Protein AF-A0A973KM25-F1 (afdb_monomer_lite)

Sequence (60 aa):
CNGATRAALALAELGYQVKEMLGGFEYWAREGFEYETWQGRERRAADPLTAPVDAEDCGC

Foldseek 3Di:
DCPQVVVQVVVVVVVDDDDGDPVPPVLCQQCFHWDADPVGIDTDDHHVVRYPPDPPPPVD

Structure (mmCIF, N/CA/C/O backbone):
data_AF-A0A973KM25-F1
#
_entry.id   AF-A0A973KM25-F1
#
loop_
_atom_site.group_PDB
_atom_site.id
_atom_site.type_symbol
_atom_site.label_atom_id
_atom_site.label_alt_id
_atom_site.label_comp_id
_atom_site.label_asym_id
_atom_site.label_entity_id
_atom_site.label_seq_id
_atom_site.pdbx_PDB_ins_code
_atom_site.Cartn_x
_atom_site.Cartn_y
_atom_site.Cartn_z
_atom_site.occupancy
_atom_site.B_iso_or_equiv
_atom_site.auth_seq_id
_atom_site.auth_comp_id
_atom_site.auth_asym_id
_atom_site.auth_atom_id
_atom_site.pdbx_PDB_model_num
ATOM 1 N N . CYS A 1 1 ? 5.340 12.332 4.472 1.00 65.75 1 CYS A N 1
ATOM 2 C CA . CYS A 1 1 ? 3.932 12.071 4.103 1.00 65.75 1 CYS A CA 1
ATOM 3 C C . CYS A 1 1 ? 3.387 11.020 5.073 1.00 65.75 1 CYS A C 1
ATOM 5 O O . CYS A 1 1 ? 4.062 10.021 5.240 1.00 65.75 1 CYS A O 1
ATOM 7 N N . ASN A 1 2 ? 2.262 11.251 5.761 1.00 88.94 2 ASN A N 1
ATOM 8 C CA . ASN A 1 2 ? 1.673 10.322 6.753 1.00 88.94 2 ASN A CA 1
ATOM 9 C C . ASN A 1 2 ? 0.138 10.229 6.615 1.00 88.94 2 ASN A C 1
ATOM 11 O O . ASN A 1 2 ? -0.593 10.096 7.597 1.00 88.94 2 ASN A O 1
ATOM 15 N N . GLY A 1 3 ? -0.368 10.416 5.391 1.00 95.19 3 GLY A N 1
ATOM 16 C CA . GLY A 1 3 ? -1.806 10.401 5.116 1.00 95.19 3 GLY A CA 1
ATOM 17 C C . GLY A 1 3 ? -2.444 9.053 5.449 1.00 95.19 3 GLY A C 1
ATOM 18 O O . GLY A 1 3 ? -3.461 9.029 6.134 1.00 95.19 3 GLY A O 1
ATOM 19 N N . ALA A 1 4 ? -1.802 7.951 5.040 1.00 95.81 4 ALA A N 1
ATOM 20 C CA . ALA A 1 4 ? -2.268 6.592 5.313 1.00 95.81 4 ALA A CA 1
ATOM 21 C C . ALA A 1 4 ? -2.374 6.316 6.820 1.00 95.81 4 ALA A C 1
ATOM 23 O O . ALA A 1 4 ? -3.439 5.921 7.282 1.00 95.81 4 ALA A O 1
ATOM 24 N N . THR A 1 5 ? -1.337 6.634 7.600 1.00 97.19 5 THR A N 1
ATOM 25 C CA . THR A 1 5 ? -1.350 6.484 9.064 1.00 97.19 5 THR A CA 1
ATOM 26 C C . THR A 1 5 ? -2.466 7.294 9.732 1.00 97.19 5 THR A C 1
ATOM 28 O O . THR A 1 5 ? -3.182 6.780 10.589 1.00 97.19 5 THR A O 1
ATOM 31 N N . ARG A 1 6 ? -2.663 8.562 9.333 1.00 97.56 6 ARG A N 1
ATOM 32 C CA . ARG A 1 6 ? -3.742 9.404 9.887 1.00 97.56 6 ARG A CA 1
ATOM 33 C C . ARG A 1 6 ? -5.134 8.879 9.527 1.00 97.56 6 ARG A C 1
ATOM 35 O O . ARG A 1 6 ? -6.022 8.902 10.372 1.00 97.56 6 ARG A O 1
ATOM 42 N N . ALA A 1 7 ? -5.320 8.390 8.302 1.00 97.38 7 ALA A N 1
ATOM 43 C CA . ALA A 1 7 ? -6.574 7.770 7.883 1.00 97.38 7 ALA A CA 1
ATOM 44 C C . ALA A 1 7 ? -6.832 6.449 8.626 1.00 97.38 7 ALA A C 1
ATOM 46 O O . ALA A 1 7 ? -7.952 6.203 9.064 1.00 97.38 7 ALA A O 1
ATOM 47 N N . ALA A 1 8 ? -5.794 5.629 8.818 1.00 97.50 8 ALA A N 1
ATOM 48 C CA . ALA A 1 8 ? -5.879 4.397 9.591 1.00 97.50 8 ALA A CA 1
ATOM 49 C C . ALA A 1 8 ? -6.292 4.679 11.043 1.00 97.50 8 ALA A C 1
ATOM 51 O O . ALA A 1 8 ? -7.187 4.006 11.544 1.00 97.50 8 ALA A O 1
ATOM 52 N N . LEU A 1 9 ? -5.720 5.707 11.684 1.00 97.88 9 LEU A N 1
ATOM 53 C CA . LEU A 1 9 ? -6.132 6.135 13.025 1.00 97.88 9 LEU A CA 1
ATOM 54 C C . LEU A 1 9 ? -7.619 6.517 13.063 1.00 97.88 9 LEU A C 1
ATOM 56 O O . LEU A 1 9 ? -8.359 5.970 13.873 1.00 97.88 9 LEU A O 1
ATOM 60 N N . ALA A 1 10 ? -8.069 7.383 12.150 1.00 98.25 10 ALA A N 1
ATOM 61 C CA . ALA 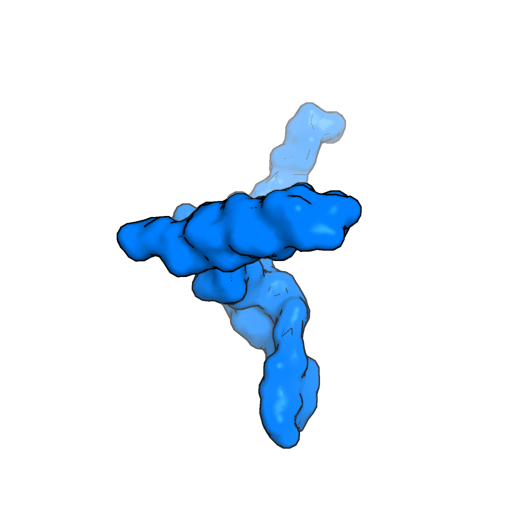A 1 10 ? -9.467 7.817 12.104 1.00 98.25 10 ALA A CA 1
ATOM 62 C C . ALA A 1 10 ? -10.446 6.643 11.901 1.00 98.25 10 ALA A C 1
ATOM 64 O O . ALA A 1 10 ? -11.520 6.612 12.493 1.00 98.25 10 ALA A O 1
ATOM 65 N N . LEU A 1 11 ? -10.083 5.650 11.083 1.00 98.31 11 LEU A N 1
ATOM 66 C CA . LEU A 1 11 ? -10.892 4.445 10.883 1.00 98.31 11 LEU A CA 1
ATOM 67 C C . LEU A 1 11 ? -10.860 3.511 12.105 1.00 98.31 11 LEU A C 1
ATOM 69 O O . LEU A 1 11 ? -11.888 2.942 12.468 1.00 98.31 11 LEU A O 1
ATOM 73 N N . ALA A 1 12 ? -9.710 3.371 12.765 1.00 98.19 12 ALA A N 1
ATOM 74 C CA . ALA A 1 12 ? -9.590 2.577 13.984 1.00 98.19 12 ALA A CA 1
ATOM 75 C C . ALA A 1 12 ? -10.432 3.157 15.133 1.00 98.19 12 ALA A C 1
ATOM 77 O O . ALA A 1 12 ? -11.078 2.402 15.857 1.00 98.19 12 ALA A O 1
ATOM 78 N N . GLU A 1 13 ? -10.490 4.486 15.265 1.00 98.44 13 GLU A N 1
ATOM 79 C CA . GLU A 1 13 ? -11.337 5.182 16.248 1.00 98.44 13 GLU A CA 1
ATOM 80 C C . GLU A 1 13 ? -12.837 4.924 16.029 1.00 98.44 13 GLU A C 1
ATOM 82 O O . GLU A 1 13 ? -13.612 4.919 16.984 1.00 98.44 13 GLU A O 1
AT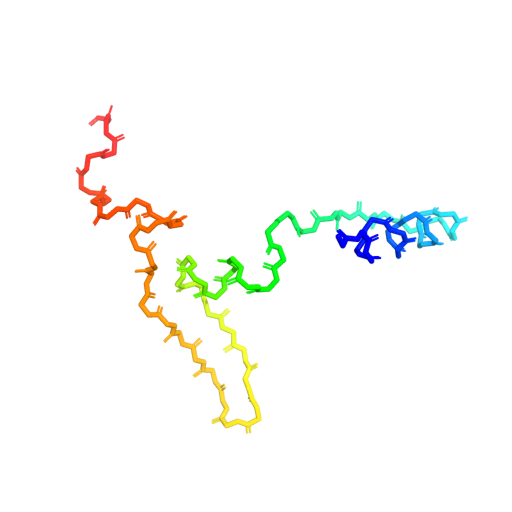OM 87 N N . LEU A 1 14 ? -13.247 4.634 14.790 1.00 98.50 14 LEU A N 1
ATOM 88 C CA . LEU A 1 14 ? -14.610 4.208 14.452 1.00 98.50 14 LEU A CA 1
ATOM 89 C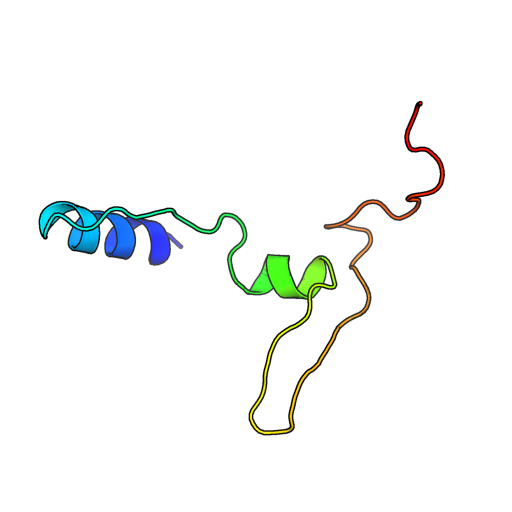 C . LEU A 1 14 ? -14.859 2.705 14.698 1.00 98.50 14 LEU A C 1
ATOM 91 O O . LEU A 1 14 ? -15.953 2.214 14.424 1.00 98.50 14 LEU A O 1
ATOM 95 N N . GLY A 1 15 ? -13.867 1.966 15.207 1.00 98.44 15 GLY A N 1
ATOM 96 C CA . GLY A 1 15 ? -13.964 0.541 15.535 1.00 98.44 15 GLY A CA 1
ATOM 97 C C . GLY A 1 15 ? -13.609 -0.414 14.392 1.00 98.44 15 GLY A C 1
ATOM 98 O O . GLY A 1 15 ? -13.755 -1.629 14.549 1.00 98.44 15 GLY A O 1
ATOM 99 N N . TYR A 1 16 ? -13.125 0.086 13.250 1.00 98.50 16 TYR A N 1
ATOM 100 C CA . TYR A 1 16 ? -12.692 -0.776 12.150 1.00 98.50 16 TYR A CA 1
ATOM 101 C C . TYR A 1 16 ? -11.343 -1.432 12.450 1.00 98.50 16 TYR A C 1
ATOM 103 O O . TYR A 1 16 ? -10.414 -0.808 12.960 1.00 98.50 16 TYR A O 1
ATOM 111 N N . GLN A 1 17 ? -11.207 -2.700 12.067 1.00 98.31 17 GLN A N 1
ATOM 112 C CA . GLN A 1 17 ? -9.904 -3.356 12.013 1.00 98.31 17 GLN A CA 1
ATOM 113 C C . GLN A 1 17 ? -9.175 -2.881 10.757 1.00 98.31 17 GLN A C 1
ATOM 115 O O . GLN A 1 17 ? -9.642 -3.103 9.641 1.00 98.31 17 GLN A O 1
ATOM 120 N N . VAL A 1 18 ? -8.035 -2.223 10.941 1.00 98.00 18 VAL A N 1
ATOM 121 C CA . VAL A 1 18 ? -7.273 -1.600 9.854 1.00 98.00 18 VAL A CA 1
ATOM 122 C C . VAL A 1 18 ? -5.842 -2.113 9.813 1.00 98.00 18 VAL A C 1
ATOM 124 O O . VAL A 1 18 ? -5.278 -2.527 10.825 1.00 98.00 18 VAL A O 1
ATOM 127 N N . LYS A 1 19 ? -5.243 -2.063 8.623 1.00 97.06 19 LYS A N 1
ATOM 128 C CA . LYS A 1 19 ? -3.814 -2.289 8.401 1.00 97.06 19 LYS A CA 1
ATOM 129 C C . LYS A 1 19 ? -3.297 -1.218 7.453 1.00 97.06 19 LYS A C 1
ATOM 131 O O . LYS A 1 19 ? -3.943 -0.922 6.450 1.00 97.06 19 LYS A O 1
ATOM 136 N N . GLU A 1 20 ? -2.143 -0.649 7.770 1.00 95.81 20 GLU A N 1
ATOM 137 C CA . GLU A 1 20 ? -1.450 0.263 6.865 1.00 95.81 20 GLU A CA 1
ATOM 138 C C . GLU A 1 20 ? -0.661 -0.540 5.821 1.00 95.81 20 GLU A C 1
ATOM 140 O O . GLU A 1 20 ? 0.061 -1.477 6.164 1.00 95.81 20 GLU A O 1
ATOM 145 N N . MET A 1 21 ? -0.800 -0.172 4.544 1.00 95.75 21 MET A N 1
ATOM 146 C CA . MET A 1 21 ? 0.012 -0.722 3.458 1.00 95.75 21 MET A CA 1
ATOM 147 C C . MET A 1 21 ? 1.330 0.052 3.390 1.00 95.75 21 MET A C 1
ATOM 149 O O . MET A 1 21 ? 1.389 1.147 2.828 1.00 95.75 21 MET A O 1
ATOM 153 N N . LEU A 1 22 ? 2.380 -0.513 3.985 1.00 93.00 22 LEU A N 1
ATOM 154 C CA . LEU A 1 22 ? 3.725 0.058 3.923 1.00 93.00 22 LEU A CA 1
ATOM 155 C C . LEU A 1 22 ? 4.209 0.130 2.469 1.00 93.00 22 LEU A C 1
ATOM 157 O O . LEU A 1 22 ? 3.890 -0.736 1.661 1.00 93.00 22 LEU A O 1
ATOM 161 N N . GLY A 1 23 ? 4.917 1.207 2.124 1.00 93.44 23 GLY A N 1
ATOM 162 C CA . GLY A 1 23 ? 5.316 1.512 0.742 1.00 93.44 23 GLY A CA 1
ATOM 163 C C . GLY A 1 23 ? 4.179 2.048 -0.146 1.00 93.44 23 GLY A C 1
ATOM 164 O O . GLY A 1 23 ? 4.434 2.756 -1.121 1.00 93.44 23 GLY A O 1
ATOM 165 N N . GLY A 1 24 ? 2.920 1.794 0.227 1.00 95.56 24 GLY A N 1
ATOM 166 C CA . GLY A 1 24 ? 1.737 2.240 -0.499 1.00 95.56 24 GLY A CA 1
ATOM 167 C C . GLY A 1 24 ? 1.647 1.678 -1.920 1.00 95.56 24 GLY A C 1
ATOM 168 O O . GLY A 1 24 ? 2.348 0.742 -2.302 1.00 95.56 24 GLY A O 1
ATOM 169 N N . PHE A 1 25 ? 0.777 2.284 -2.731 1.00 96.00 25 PHE A N 1
ATOM 170 C CA . PHE A 1 25 ? 0.565 1.850 -4.115 1.00 96.00 25 PHE A CA 1
ATOM 171 C C . PHE A 1 25 ? 1.823 1.975 -4.989 1.00 96.00 25 PHE A C 1
ATOM 173 O O . PHE A 1 25 ? 2.020 1.176 -5.900 1.00 96.00 25 PHE A O 1
ATOM 180 N N . GLU A 1 26 ? 2.684 2.961 -4.720 1.00 95.06 26 GLU A N 1
ATOM 181 C CA . GLU A 1 26 ? 3.918 3.147 -5.486 1.00 95.06 26 GLU A CA 1
ATOM 182 C C . GLU A 1 26 ? 4.810 1.904 -5.409 1.00 95.06 26 GLU A C 1
ATOM 184 O O . GLU A 1 26 ? 5.205 1.376 -6.447 1.00 95.06 26 GLU A O 1
ATOM 189 N N . TYR A 1 27 ? 5.082 1.409 -4.199 1.00 95.25 27 TYR A N 1
ATOM 190 C CA . TYR A 1 27 ? 5.906 0.215 -4.021 1.00 95.25 27 TYR A CA 1
ATOM 191 C C . TYR A 1 27 ? 5.189 -1.055 -4.470 1.00 95.25 27 TYR A C 1
ATOM 193 O O . TYR A 1 27 ? 5.824 -1.894 -5.092 1.00 95.25 27 TYR A O 1
ATOM 201 N N . TRP A 1 28 ? 3.866 -1.153 -4.300 1.00 96.25 28 TRP A N 1
ATOM 202 C CA . TRP A 1 28 ? 3.088 -2.250 -4.889 1.00 96.25 28 TRP A CA 1
ATOM 203 C C . TRP A 1 28 ? 3.322 -2.372 -6.404 1.00 96.25 28 TRP A C 1
ATOM 205 O O . TRP A 1 28 ? 3.623 -3.448 -6.918 1.00 96.25 28 TRP A O 1
ATOM 215 N N . ALA A 1 29 ? 3.227 -1.252 -7.127 1.00 96.50 29 ALA A N 1
ATOM 216 C CA . ALA A 1 29 ? 3.443 -1.235 -8.568 1.00 96.50 29 ALA A CA 1
ATOM 217 C C . ALA A 1 29 ? 4.919 -1.459 -8.945 1.00 96.50 29 ALA A C 1
ATOM 219 O O . ALA A 1 29 ? 5.190 -2.112 -9.952 1.00 96.50 29 ALA A O 1
ATOM 220 N N . ARG A 1 30 ? 5.873 -0.929 -8.163 1.00 95.75 30 ARG A N 1
ATOM 221 C CA . ARG A 1 30 ? 7.318 -1.113 -8.397 1.00 95.75 30 ARG A CA 1
ATOM 222 C C . ARG A 1 30 ? 7.801 -2.520 -8.067 1.00 95.75 30 ARG A C 1
ATOM 2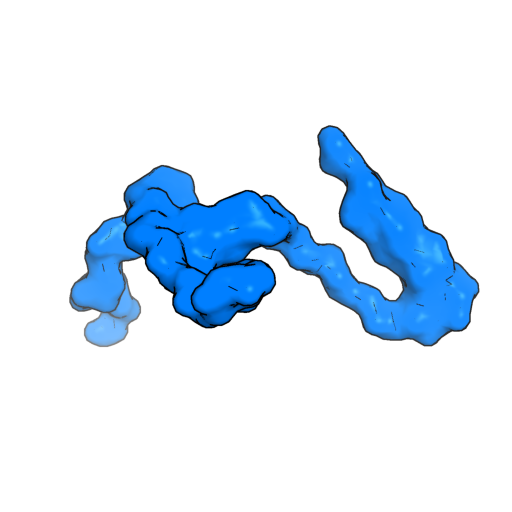24 O O . ARG A 1 30 ? 8.731 -2.982 -8.701 1.00 95.75 30 ARG A O 1
ATOM 231 N N . GLU A 1 31 ? 7.150 -3.244 -7.168 1.00 95.00 31 GLU A N 1
ATOM 232 C CA . GLU A 1 31 ? 7.435 -4.663 -6.914 1.00 95.00 31 GLU A CA 1
ATOM 233 C C . GLU A 1 31 ? 6.841 -5.592 -7.991 1.00 95.00 31 GLU A C 1
ATOM 235 O O . GLU A 1 31 ? 7.047 -6.802 -7.963 1.00 95.00 31 GLU A O 1
ATOM 240 N N . GLY A 1 32 ? 6.149 -5.032 -8.990 1.00 94.94 32 GLY A N 1
ATOM 241 C CA . GLY A 1 32 ? 5.644 -5.770 -10.147 1.00 94.94 32 GLY A CA 1
ATOM 242 C C . GLY A 1 32 ? 4.315 -6.488 -9.910 1.00 94.94 32 GLY A C 1
ATOM 243 O O . GLY A 1 32 ? 3.918 -7.342 -10.710 1.00 94.94 32 GLY A O 1
ATOM 244 N N . PHE A 1 33 ? 3.595 -6.146 -8.839 1.00 95.25 33 PHE A N 1
ATOM 245 C CA . PHE A 1 33 ? 2.264 -6.688 -8.598 1.00 95.25 33 PHE A CA 1
ATOM 246 C C . PHE A 1 33 ? 1.221 -6.116 -9.567 1.00 95.25 33 PHE A C 1
ATOM 248 O O . PHE A 1 33 ? 1.338 -5.005 -10.087 1.00 95.25 33 PHE A O 1
ATOM 255 N N . GLU A 1 34 ? 0.172 -6.903 -9.810 1.00 97.62 34 GLU A N 1
ATOM 256 C CA . GLU A 1 34 ? -0.940 -6.520 -10.682 1.00 97.62 34 GLU A CA 1
ATOM 257 C C . GLU A 1 34 ? -1.794 -5.419 -10.049 1.00 97.62 34 GLU A C 1
ATOM 259 O O . GLU A 1 34 ? -2.039 -5.411 -8.839 1.00 97.62 34 GLU A O 1
ATOM 264 N N . TYR A 1 35 ? -2.268 -4.497 -10.881 1.00 97.44 35 TYR A N 1
ATOM 265 C CA . TYR A 1 35 ? -3.251 -3.489 -10.504 1.00 97.44 35 TYR A CA 1
ATOM 266 C C . TYR A 1 35 ? -4.222 -3.218 -11.659 1.00 97.44 35 TYR A C 1
ATOM 268 O O . TYR A 1 35 ? -3.962 -3.554 -12.814 1.00 97.44 35 TYR A O 1
ATOM 276 N N . GLU A 1 36 ? -5.368 -2.618 -11.348 1.00 98.00 36 GLU A N 1
ATOM 277 C CA . GLU A 1 36 ? -6.404 -2.296 -12.331 1.00 98.00 36 GLU A CA 1
ATOM 278 C C . GLU A 1 36 ? -6.398 -0.807 -12.681 1.00 98.00 36 GLU A C 1
ATOM 280 O O . GLU A 1 36 ? -6.248 0.066 -11.825 1.00 98.00 36 GLU A O 1
ATOM 285 N N . THR A 1 37 ? -6.590 -0.523 -13.966 1.00 96.44 37 THR A N 1
ATOM 286 C CA . THR A 1 37 ? -6.800 0.814 -14.520 1.00 96.44 37 THR A CA 1
ATOM 287 C C . THR A 1 37 ? -8.123 0.847 -15.281 1.00 96.44 37 THR A C 1
ATOM 289 O O . THR A 1 37 ? -8.731 -0.186 -15.564 1.00 96.44 37 THR A O 1
ATOM 292 N N . TRP A 1 38 ? -8.555 2.035 -15.699 1.00 96.69 38 TRP A N 1
ATOM 293 C CA . TRP A 1 38 ? -9.712 2.181 -16.587 1.00 96.69 38 TRP A CA 1
ATOM 294 C C . TRP A 1 38 ? -9.524 1.502 -17.960 1.00 96.69 38 TRP A C 1
ATOM 296 O O . TRP A 1 38 ? -10.506 1.276 -18.661 1.00 96.69 38 TRP A O 1
ATOM 306 N N . GLN A 1 39 ? -8.286 1.166 -18.341 1.00 97.12 39 GLN A N 1
ATOM 307 C CA . GLN A 1 39 ? -7.947 0.436 -19.570 1.00 97.12 39 GLN A CA 1
ATOM 308 C C . GLN A 1 39 ? -7.882 -1.087 -19.359 1.00 97.12 39 GLN A C 1
ATOM 310 O O . GLN A 1 39 ? -7.724 -1.828 -20.327 1.00 97.12 39 GLN A O 1
ATOM 315 N N . GLY A 1 40 ? -8.011 -1.562 -18.116 1.00 97.56 40 GLY A N 1
ATOM 316 C CA . GLY A 1 40 ? -7.884 -2.968 -17.742 1.00 97.56 40 GLY A CA 1
ATOM 317 C C . GLY A 1 40 ? -6.758 -3.223 -16.740 1.00 97.56 40 GLY A C 1
ATOM 318 O O . GLY A 1 40 ? -6.207 -2.297 -16.140 1.00 97.56 40 GLY A O 1
ATOM 319 N N . ARG A 1 41 ? -6.442 -4.506 -16.543 1.00 97.75 41 ARG A N 1
ATOM 320 C CA . ARG A 1 41 ? -5.371 -4.976 -15.651 1.00 97.75 41 ARG A CA 1
ATOM 321 C C . ARG A 1 41 ? -3.998 -4.716 -16.254 1.00 97.75 41 ARG A C 1
ATOM 323 O O . ARG A 1 41 ? -3.781 -4.977 -17.433 1.00 97.75 41 ARG A O 1
ATOM 330 N N . GLU A 1 42 ? -3.075 -4.257 -15.425 1.00 97.06 42 GLU A N 1
ATOM 331 C CA . GLU A 1 42 ? -1.700 -3.946 -15.799 1.00 97.06 42 GLU A CA 1
ATOM 332 C C . GLU A 1 42 ? -0.721 -4.553 -14.780 1.00 97.06 42 GLU A C 1
ATOM 334 O O . GLU A 1 42 ? -1.034 -4.707 -13.597 1.00 97.06 42 GLU A O 1
ATOM 339 N N . ARG A 1 43 ? 0.482 -4.897 -15.249 1.00 96.12 43 ARG A N 1
ATOM 340 C CA . ARG A 1 43 ? 1.656 -5.209 -14.425 1.00 96.12 43 ARG A CA 1
ATOM 341 C C . ARG A 1 43 ? 2.847 -4.439 -14.965 1.00 96.12 43 ARG A C 1
ATOM 343 O O . ARG A 1 43 ? 3.0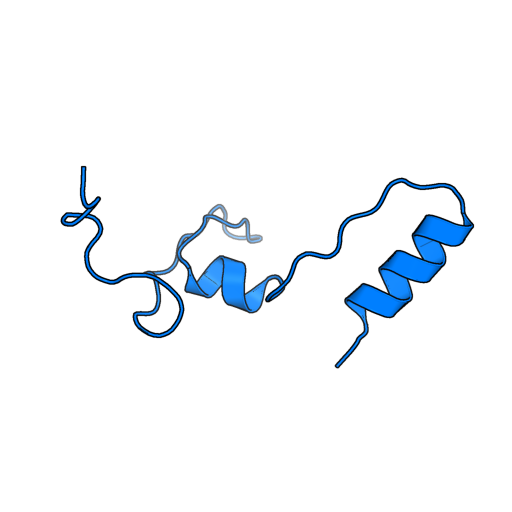45 -4.386 -16.179 1.00 96.12 43 ARG A O 1
ATOM 350 N N . ARG A 1 44 ? 3.661 -3.893 -14.066 1.00 92.62 44 ARG A N 1
ATOM 351 C CA . ARG A 1 44 ? 4.961 -3.306 -14.409 1.00 92.62 44 ARG A CA 1
ATOM 352 C C . ARG A 1 44 ? 6.066 -4.322 -14.158 1.00 92.62 44 ARG A C 1
ATOM 354 O O . ARG A 1 44 ? 5.895 -5.242 -13.363 1.00 92.62 44 ARG A O 1
ATOM 361 N N . ALA A 1 45 ? 7.194 -4.160 -14.845 1.00 93.25 45 ALA A N 1
ATOM 362 C CA . ALA A 1 45 ? 8.399 -4.893 -14.480 1.00 93.25 45 ALA A CA 1
ATOM 363 C C . ALA A 1 45 ? 8.812 -4.490 -13.059 1.00 93.25 45 ALA A C 1
ATOM 365 O O . ALA A 1 45 ? 8.754 -3.304 -12.721 1.00 93.25 45 ALA A O 1
ATOM 366 N N . ALA A 1 46 ? 9.204 -5.476 -12.252 1.00 93.56 46 ALA A N 1
ATOM 367 C CA . ALA A 1 46 ? 9.699 -5.215 -10.914 1.00 93.56 46 ALA A CA 1
ATOM 368 C C . ALA A 1 46 ? 10.974 -4.359 -10.988 1.00 93.56 46 ALA A C 1
ATOM 370 O O . ALA A 1 46 ? 11.874 -4.624 -11.787 1.00 93.56 46 ALA A O 1
ATOM 371 N N . ASP A 1 47 ? 11.027 -3.312 -10.177 1.00 93.25 47 ASP A N 1
ATOM 372 C CA . ASP A 1 47 ? 12.166 -2.421 -10.047 1.00 93.25 47 ASP A CA 1
ATOM 373 C C . ASP A 1 47 ? 13.254 -3.116 -9.205 1.00 93.25 47 ASP A C 1
ATOM 375 O O . ASP A 1 47 ? 12.995 -3.465 -8.047 1.00 93.25 47 ASP A O 1
ATOM 379 N N . PRO A 1 48 ? 14.480 -3.290 -9.738 1.00 91.12 48 PRO A N 1
ATOM 380 C CA . PRO A 1 48 ? 15.608 -3.888 -9.019 1.00 91.12 48 PRO A CA 1
ATOM 381 C C . PRO A 1 48 ? 15.947 -3.243 -7.669 1.00 91.12 48 PRO A C 1
ATOM 383 O O . PRO A 1 48 ? 16.614 -3.858 -6.842 1.00 91.12 48 PRO A O 1
ATOM 386 N N . LEU A 1 49 ? 15.541 -1.988 -7.444 1.00 91.75 49 LEU A N 1
ATOM 387 C CA . LEU A 1 49 ? 15.768 -1.277 -6.184 1.00 91.75 49 LEU A CA 1
ATOM 388 C C . LEU A 1 49 ? 14.688 -1.543 -5.130 1.00 91.75 49 LEU A C 1
ATOM 390 O O . LEU A 1 49 ? 14.858 -1.138 -3.979 1.00 91.75 49 LEU A O 1
ATOM 394 N N . THR A 1 50 ? 13.571 -2.167 -5.506 1.00 91.62 50 THR A N 1
ATOM 395 C CA . THR A 1 50 ? 12.449 -2.447 -4.596 1.00 91.62 50 THR A CA 1
ATOM 396 C C . THR A 1 50 ? 12.115 -3.929 -4.492 1.00 91.62 50 THR A C 1
ATOM 398 O O . THR A 1 50 ? 11.458 -4.315 -3.534 1.00 91.62 50 THR A O 1
ATOM 401 N N . ALA A 1 51 ? 12.571 -4.759 -5.432 1.00 86.94 51 ALA A N 1
ATOM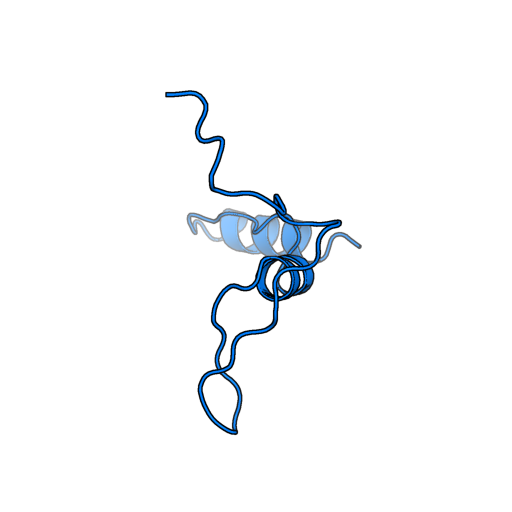 402 C CA . ALA A 1 51 ? 12.346 -6.200 -5.438 1.00 86.94 51 ALA A CA 1
ATOM 403 C C . ALA A 1 51 ? 13.653 -6.976 -5.701 1.00 86.94 51 ALA A C 1
ATOM 405 O O . ALA A 1 51 ? 14.514 -6.484 -6.434 1.00 86.94 51 ALA A O 1
ATOM 406 N N . PRO A 1 52 ? 13.812 -8.194 -5.144 1.00 81.31 52 PRO A N 1
ATOM 407 C CA . PRO A 1 52 ? 14.939 -9.065 -5.469 1.00 81.31 52 PRO A CA 1
ATOM 408 C C . PRO A 1 52 ? 14.982 -9.369 -6.970 1.00 81.31 52 PRO A C 1
ATOM 410 O O . PRO A 1 52 ? 13.978 -9.779 -7.551 1.00 81.31 52 PRO A O 1
ATOM 413 N N . VAL A 1 53 ? 16.147 -9.177 -7.590 1.00 69.75 53 VAL A N 1
ATOM 414 C CA . VAL A 1 53 ? 16.349 -9.405 -9.031 1.00 69.75 53 VAL A CA 1
ATOM 415 C C . VAL A 1 53 ? 16.446 -10.883 -9.406 1.00 69.75 53 VAL A C 1
ATOM 417 O O . VAL A 1 53 ? 16.127 -11.229 -10.539 1.00 69.75 53 VAL A O 1
ATOM 420 N N . ASP A 1 54 ? 16.780 -11.748 -8.445 1.00 65.06 54 ASP A N 1
ATOM 421 C CA . ASP A 1 54 ? 16.983 -13.179 -8.659 1.00 65.06 54 ASP A CA 1
ATOM 422 C C . ASP A 1 54 ? 16.150 -13.987 -7.652 1.00 65.06 54 ASP A C 1
ATOM 424 O O . ASP A 1 54 ? 16.520 -14.154 -6.492 1.00 65.06 54 ASP A O 1
ATOM 428 N N . ALA A 1 55 ? 15.001 -14.506 -8.096 1.00 58.88 55 ALA A N 1
ATOM 429 C CA . ALA A 1 55 ? 14.193 -15.456 -7.322 1.00 58.88 55 ALA A CA 1
ATOM 430 C C . ALA A 1 55 ? 14.777 -16.888 -7.329 1.00 58.88 55 ALA A C 1
ATOM 432 O O . ALA A 1 55 ? 14.202 -17.789 -6.720 1.00 58.88 55 ALA A O 1
ATOM 433 N N . GLU A 1 56 ? 15.890 -17.110 -8.039 1.00 57.84 56 GLU A N 1
ATOM 434 C CA . GLU A 1 56 ? 16.513 -18.430 -8.200 1.00 57.84 56 GLU A CA 1
ATOM 435 C C . GLU A 1 56 ? 17.355 -18.857 -6.988 1.00 57.84 56 GLU A C 1
ATOM 437 O O . GLU A 1 56 ? 17.585 -20.050 -6.808 1.00 57.84 56 GLU A O 1
ATOM 442 N N . ASP A 1 57 ? 17.736 -17.928 -6.105 1.00 59.75 57 ASP A N 1
ATOM 443 C CA . ASP A 1 57 ? 18.409 -18.244 -4.841 1.00 59.75 57 ASP A CA 1
ATOM 444 C C . ASP A 1 57 ? 17.417 -18.171 -3.672 1.00 59.75 57 ASP A C 1
ATOM 446 O O . ASP A 1 57 ? 17.482 -17.309 -2.797 1.00 59.75 57 ASP A O 1
ATOM 450 N N . CYS A 1 58 ? 16.433 -19.077 -3.664 1.00 66.75 58 CYS A N 1
ATOM 451 C CA . CYS A 1 58 ? 15.525 -19.210 -2.521 1.00 66.75 58 CYS A CA 1
ATOM 452 C C . CYS A 1 58 ? 16.206 -19.804 -1.268 1.00 66.75 58 CYS A C 1
ATOM 454 O O . CYS A 1 58 ? 15.528 -20.005 -0.260 1.00 66.75 58 CYS A O 1
ATOM 456 N N . GLY A 1 59 ? 17.527 -20.048 -1.302 1.00 62.22 59 GLY A N 1
ATOM 457 C CA . GLY A 1 59 ? 18.345 -20.448 -0.151 1.00 62.22 59 GLY A CA 1
ATOM 458 C C . GLY A 1 59 ? 17.883 -21.722 0.565 1.00 62.22 59 GLY A C 1
ATOM 459 O O . GLY A 1 59 ? 18.243 -21.922 1.727 1.00 62.22 59 GLY A O 1
ATOM 460 N N . CYS A 1 60 ? 17.059 -22.538 -0.099 1.00 59.12 60 CYS A N 1
ATOM 461 C CA . CYS A 1 60 ? 16.461 -23.773 0.404 1.00 59.12 60 CYS A CA 1
ATOM 462 C C . CYS A 1 60 ? 17.127 -25.000 -0.222 1.00 59.12 60 CYS A C 1
ATOM 464 O O . CYS A 1 60 ? 17.403 -24.963 -1.442 1.00 59.12 60 CYS A O 1
#

Radius of gyration: 15.71 Å; chains: 1; bounding box: 33×36×36 Å

pLDDT: mean 90.59, std 12.15, range [57.84, 98.5]

Secondary structure (DSSP, 8-state):
--HHHHHHHHHHHTT------TTHHHHHHHTT--EEETTEEE-PPPPTTTS-S-TT----